Protein AF-A0A1A0DI83-F1 (afdb_monomer_lite)

pLDDT: mean 95.06, std 3.72, range [84.94, 98.75]

InterPro domains:
  IPR011486 Putative beta-barrel porin-2, OmpL-like bbp2 [PF07642] (3-143)

Secondary structure (DSSP, 8-state):
-EEEEEEEEEEEEETTEEEEEEEEEEEETTTTEEEEEEEEEEEEEEETTEEEEEEEEEEEESSS-TT-EE-STTHHHHHHTT----EEEESSEEEEEEEEEEEE--HHHHTT-SSSEEEEEEEEEEEEETTS---BS----SS--EE-SSBSEEEEEEEEEEEE-

Sequence (165 aa):
MQYNADVMATYHINDKMTVSVDGTYLHDDSLRDDAYGVTTYFSYDIHPWLTFNARGEIFRDNTGGVITEYSSFNSLTQALSNQPFPYYNALPTTYGELTVGVSYRPEFVNKRLSLGGFTIRPEIRLDKSLNGTHPFNQAGTVQNPTVNNGTNNMLWFSCDATWSF

Structure (mmCIF, N/CA/C/O backbone):
data_AF-A0A1A0DI83-F1
#
_entry.id   AF-A0A1A0DI83-F1
#
loop_
_atom_site.group_PDB
_atom_site.id
_atom_site.type_symbol
_atom_site.label_atom_id
_atom_site.label_alt_id
_atom_site.label_comp_id
_atom_site.label_asym_id
_atom_site.label_entity_id
_atom_site.label_seq_id
_atom_site.pdbx_PDB_ins_code
_atom_site.Cartn_x
_atom_site.Cartn_y
_atom_site.Cartn_z
_atom_site.occupancy
_atom_site.B_iso_or_equiv
_atom_site.auth_seq_id
_atom_site.auth_comp_id
_atom_site.auth_asym_id
_atom_site.auth_atom_id
_atom_site.pdbx_PDB_model_num
ATOM 1 N N . MET A 1 1 ? -3.078 -11.372 -24.772 1.00 86.25 1 MET A N 1
ATOM 2 C CA . MET A 1 1 ? -4.209 -11.643 -23.872 1.00 86.25 1 MET A CA 1
ATOM 3 C C . MET A 1 1 ? -3.805 -11.159 -22.492 1.00 86.25 1 MET A C 1
ATOM 5 O O . MET A 1 1 ? -2.638 -11.267 -22.145 1.00 86.25 1 MET A O 1
ATOM 9 N N . GLN A 1 2 ? -4.744 -10.573 -21.755 1.00 93.81 2 GLN A N 1
ATOM 10 C CA . GLN A 1 2 ? -4.530 -10.145 -20.376 1.00 93.81 2 GLN A CA 1
ATOM 11 C C . GLN A 1 2 ? -5.494 -10.931 -19.489 1.00 93.81 2 GLN A C 1
ATOM 13 O O . GLN A 1 2 ? -6.668 -11.071 -19.844 1.00 93.81 2 GLN A O 1
ATOM 18 N N . TYR A 1 3 ? -5.009 -11.450 -18.366 1.00 95.38 3 TYR A N 1
ATOM 19 C CA . TYR A 1 3 ? -5.848 -12.070 -17.343 1.00 95.38 3 TYR A CA 1
ATOM 20 C C . T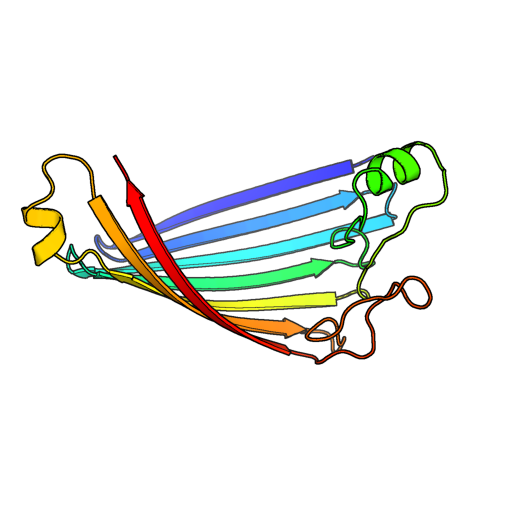YR A 1 3 ? -5.275 -11.815 -15.954 1.00 95.38 3 TYR A C 1
ATOM 22 O O . TYR A 1 3 ? -4.061 -11.751 -15.770 1.00 95.38 3 TYR A O 1
ATOM 30 N N . ASN A 1 4 ? -6.162 -11.684 -14.974 1.00 96.31 4 ASN A N 1
ATOM 31 C CA . ASN A 1 4 ? -5.801 -11.528 -13.575 1.00 96.31 4 ASN A CA 1
ATOM 32 C C . ASN A 1 4 ? -6.651 -12.434 -12.684 1.00 96.31 4 ASN A C 1
ATOM 34 O O . ASN A 1 4 ? -7.747 -12.858 -13.061 1.00 96.31 4 ASN A O 1
ATOM 38 N N . ALA A 1 5 ? -6.121 -12.730 -11.506 1.00 97.06 5 ALA A N 1
ATOM 39 C CA . ALA A 1 5 ? -6.812 -13.439 -10.448 1.00 97.06 5 ALA A CA 1
ATOM 40 C C . ALA A 1 5 ? -6.467 -12.799 -9.106 1.00 97.06 5 ALA A C 1
ATOM 42 O O . ALA A 1 5 ? -5.304 -12.503 -8.840 1.00 97.06 5 ALA A O 1
ATOM 43 N N . ASP A 1 6 ? -7.485 -12.656 -8.265 1.00 96.94 6 ASP A N 1
ATOM 44 C CA . ASP A 1 6 ? -7.374 -12.071 -6.937 1.00 96.94 6 ASP A CA 1
ATOM 45 C C . ASP A 1 6 ? -8.052 -13.003 -5.928 1.00 96.94 6 ASP A C 1
ATOM 47 O O . ASP A 1 6 ? -9.133 -13.548 -6.184 1.00 96.94 6 ASP A O 1
ATOM 51 N N . VAL A 1 7 ? -7.404 -13.222 -4.785 1.00 97.62 7 VAL A N 1
ATOM 52 C CA . VAL A 1 7 ? -7.922 -14.050 -3.693 1.00 97.62 7 VAL A CA 1
ATOM 53 C C . VAL A 1 7 ? -7.755 -13.299 -2.387 1.00 97.62 7 VAL A C 1
ATOM 55 O O . VAL A 1 7 ? -6.642 -13.128 -1.899 1.00 97.62 7 VAL A O 1
ATOM 58 N N . MET A 1 8 ? -8.885 -12.950 -1.775 1.00 97.94 8 MET A N 1
ATOM 59 C CA . MET A 1 8 ? -8.920 -12.303 -0.472 1.00 97.94 8 MET A CA 1
ATOM 60 C C . MET A 1 8 ? -9.540 -13.223 0.580 1.00 97.94 8 MET A C 1
ATOM 62 O O . MET A 1 8 ? -10.606 -13.808 0.374 1.00 97.94 8 MET A O 1
ATOM 66 N N . ALA A 1 9 ? -8.897 -13.304 1.740 1.00 98.38 9 ALA A N 1
ATOM 67 C CA . ALA A 1 9 ? -9.407 -13.993 2.915 1.00 98.38 9 ALA A CA 1
ATOM 68 C C . ALA A 1 9 ? -9.292 -13.096 4.148 1.00 98.38 9 ALA A C 1
ATOM 70 O O . ALA A 1 9 ? -8.266 -12.459 4.369 1.00 98.38 9 ALA A O 1
ATOM 71 N N . THR A 1 10 ? -10.331 -13.099 4.981 1.00 98.50 10 THR A N 1
ATOM 72 C CA . THR A 1 10 ? -10.349 -12.384 6.260 1.00 98.50 10 THR A CA 1
ATOM 73 C C . THR A 1 10 ? -10.628 -13.362 7.386 1.00 98.50 10 THR A C 1
ATOM 75 O O . THR A 1 10 ? -11.519 -14.206 7.287 1.00 98.50 10 THR A O 1
ATOM 78 N N . TYR A 1 11 ? -9.874 -13.228 8.469 1.00 98.44 11 TYR A N 1
ATOM 79 C CA . TYR A 1 11 ? -10.002 -14.035 9.666 1.00 98.44 11 TYR A CA 1
ATOM 80 C C . TYR A 1 11 ? -10.082 -13.144 10.907 1.00 98.44 11 TYR A C 1
ATOM 82 O O . TYR A 1 11 ? -9.207 -12.313 11.165 1.00 98.44 11 TYR A O 1
ATOM 90 N N . HIS A 1 12 ? -11.130 -13.346 11.701 1.00 98.50 12 HIS A N 1
ATOM 91 C CA . HIS A 1 12 ? -11.267 -12.728 13.014 1.00 98.50 12 HIS A CA 1
ATOM 92 C C . HIS A 1 12 ? -10.572 -13.615 14.044 1.00 98.50 12 HIS A C 1
ATOM 94 O O . HIS A 1 12 ? -11.054 -14.696 14.377 1.00 98.50 12 HIS A O 1
ATOM 100 N N . ILE A 1 13 ? -9.422 -13.161 14.541 1.00 98.25 13 ILE A N 1
ATOM 101 C CA . ILE A 1 13 ? -8.654 -13.875 15.569 1.00 98.25 13 ILE A CA 1
ATOM 102 C C . ILE A 1 13 ? -9.454 -13.902 16.878 1.00 98.25 13 ILE A C 1
ATOM 104 O O . ILE A 1 13 ? -9.440 -14.895 17.602 1.00 98.25 13 ILE A O 1
ATOM 108 N N . ASN A 1 14 ? -10.137 -12.794 17.175 1.00 98.19 14 ASN A N 1
ATOM 109 C CA . ASN A 1 14 ? -11.099 -12.615 18.260 1.00 98.19 14 ASN A CA 1
ATOM 110 C C . ASN A 1 14 ? -11.941 -11.352 17.983 1.00 98.19 14 ASN A C 1
ATOM 112 O O . ASN A 1 14 ? -11.781 -10.716 16.943 1.00 98.19 14 ASN A O 1
ATOM 116 N N . ASP A 1 15 ? -12.769 -10.945 18.947 1.00 97.56 15 ASP A N 1
ATOM 117 C CA . ASP A 1 15 ? -13.665 -9.781 18.846 1.00 97.56 15 ASP A CA 1
ATOM 118 C C . ASP A 1 15 ? -12.965 -8.427 18.613 1.00 97.56 15 ASP A C 1
ATOM 120 O O . ASP A 1 15 ? -13.629 -7.444 18.303 1.00 97.56 15 ASP A O 1
ATOM 124 N N . LYS A 1 16 ? -11.640 -8.342 18.793 1.00 98.19 16 LYS A N 1
ATOM 125 C CA . LYS A 1 16 ? -10.852 -7.105 18.652 1.00 98.19 16 LYS A CA 1
ATOM 126 C C . LYS A 1 16 ? -9.801 -7.161 17.554 1.00 98.19 16 LYS A C 1
ATOM 128 O O . LYS A 1 16 ? -9.211 -6.130 17.247 1.00 98.19 16 LYS A O 1
ATOM 133 N N . MET A 1 17 ? -9.478 -8.344 17.040 1.00 98.69 17 MET A N 1
ATOM 134 C CA . MET A 1 17 ? -8.333 -8.554 16.157 1.00 98.69 17 MET A CA 1
ATOM 135 C C . MET A 1 17 ? -8.778 -9.210 14.863 1.00 98.69 17 MET A C 1
ATOM 137 O O . MET A 1 17 ? -9.324 -10.314 14.869 1.00 98.69 17 MET A O 1
ATOM 141 N N . THR A 1 18 ? -8.475 -8.551 13.752 1.00 98.69 18 THR A N 1
ATOM 142 C CA . THR A 1 18 ? -8.781 -9.044 12.410 1.00 98.69 18 THR A CA 1
ATOM 143 C C . THR A 1 18 ? -7.511 -9.058 11.578 1.00 98.69 18 THR A C 1
ATOM 145 O O . THR A 1 18 ? -6.716 -8.118 11.629 1.00 98.69 18 THR A O 1
ATOM 148 N N . VAL A 1 19 ? -7.325 -10.128 10.813 1.00 98.62 19 VAL A N 1
ATOM 149 C CA . VAL A 1 19 ? -6.287 -10.225 9.790 1.00 98.62 19 VAL A CA 1
ATOM 150 C C . VAL A 1 19 ? -6.944 -10.490 8.442 1.00 98.62 19 VAL A C 1
ATOM 152 O O . VAL A 1 19 ? -7.828 -11.338 8.339 1.00 98.62 19 VAL A O 1
ATOM 155 N N . SER A 1 20 ? -6.511 -9.772 7.415 1.00 98.62 20 SER A N 1
ATOM 156 C CA . SER A 1 20 ? -6.916 -10.004 6.032 1.00 98.62 20 SER A CA 1
ATOM 157 C C . SER A 1 20 ? -5.682 -10.212 5.176 1.00 98.62 20 SER A C 1
ATOM 159 O O . SER A 1 20 ? -4.669 -9.550 5.381 1.00 98.62 20 SER A O 1
ATOM 161 N N . VAL A 1 21 ? -5.759 -11.129 4.225 1.00 98.38 21 VAL A N 1
ATOM 162 C CA . VAL A 1 21 ? -4.714 -11.374 3.232 1.00 98.38 21 VAL A CA 1
ATOM 163 C C . VAL A 1 21 ? -5.358 -11.287 1.861 1.00 98.38 21 VAL A C 1
ATOM 165 O O . VAL A 1 21 ? -6.428 -11.857 1.655 1.00 98.38 21 VAL A O 1
ATOM 168 N N . ASP A 1 22 ? -4.702 -10.583 0.953 1.00 98.25 22 ASP A N 1
ATOM 169 C CA . ASP A 1 22 ? -5.060 -10.459 -0.451 1.00 98.25 22 ASP A CA 1
ATOM 170 C C . ASP A 1 22 ? -3.869 -10.904 -1.302 1.00 98.25 22 ASP A C 1
ATOM 172 O O . ASP A 1 22 ? -2.735 -10.493 -1.050 1.00 98.25 22 ASP A O 1
ATOM 176 N N . GLY A 1 23 ? -4.105 -11.794 -2.256 1.00 98.44 23 GLY A N 1
ATOM 177 C CA . GLY A 1 23 ? -3.111 -12.265 -3.208 1.00 98.44 23 GLY A CA 1
ATOM 178 C C . GLY A 1 23 ? -3.568 -11.961 -4.624 1.00 98.44 23 GLY A C 1
ATOM 179 O O . GLY A 1 23 ? -4.663 -12.367 -5.005 1.00 98.44 23 GLY A O 1
ATOM 180 N N . THR A 1 24 ? -2.704 -11.316 -5.404 1.00 97.31 24 THR A N 1
ATOM 181 C CA . THR A 1 24 ? -2.986 -10.921 -6.787 1.00 97.31 24 THR A CA 1
ATOM 182 C C . THR A 1 24 ? -1.980 -11.540 -7.752 1.00 97.31 24 THR A C 1
ATOM 184 O O . THR A 1 24 ? -0.796 -11.696 -7.432 1.00 97.31 24 THR A O 1
ATOM 187 N N . TYR A 1 25 ? -2.449 -11.886 -8.946 1.00 98.00 25 TYR A N 1
ATOM 188 C CA . TYR A 1 25 ? -1.627 -12.256 -10.092 1.00 98.00 25 TYR A CA 1
ATOM 189 C C . TYR A 1 25 ? -2.230 -11.648 -11.358 1.00 98.00 25 TYR A C 1
ATOM 191 O O . TYR A 1 25 ? -3.430 -11.766 -11.596 1.00 98.00 25 TYR A O 1
ATOM 199 N N . LEU A 1 26 ? -1.387 -11.049 -12.188 1.00 97.50 26 LEU A N 1
ATOM 200 C CA . LEU A 1 26 ? -1.698 -10.435 -13.469 1.00 97.50 26 LEU A CA 1
ATOM 201 C C . LEU A 1 26 ? -0.689 -10.937 -14.501 1.00 97.50 26 LEU A C 1
ATOM 203 O O . LEU A 1 26 ? 0.517 -10.858 -14.282 1.00 97.50 26 LEU A O 1
ATOM 207 N N . HIS A 1 27 ? -1.196 -11.380 -15.644 1.00 96.88 27 HIS A N 1
ATOM 208 C CA . HIS A 1 27 ? -0.413 -11.678 -16.835 1.00 96.88 27 HIS A CA 1
ATOM 209 C C . HIS A 1 27 ? -0.881 -10.795 -17.991 1.00 96.88 27 HIS A C 1
ATOM 211 O O . HIS A 1 27 ? -2.090 -10.684 -18.233 1.00 96.88 27 HIS A O 1
ATOM 217 N N . ASP A 1 28 ? 0.060 -10.201 -18.722 1.00 94.62 28 ASP A N 1
ATOM 218 C CA . ASP A 1 28 ? -0.218 -9.362 -19.887 1.00 94.62 28 ASP A CA 1
ATOM 219 C C . ASP A 1 28 ? 0.777 -9.634 -21.032 1.00 94.62 28 ASP A C 1
ATOM 221 O O . ASP A 1 28 ? 1.940 -9.226 -20.990 1.00 94.62 28 ASP A O 1
ATOM 225 N N . ASP A 1 29 ? 0.301 -10.270 -22.110 1.00 92.88 29 ASP A N 1
ATOM 226 C CA . ASP A 1 29 ? 1.108 -10.522 -23.318 1.00 92.88 29 ASP A CA 1
ATOM 227 C C . ASP A 1 29 ? 1.567 -9.237 -24.035 1.00 92.88 29 ASP A C 1
ATOM 229 O O . ASP A 1 29 ? 2.593 -9.242 -24.720 1.00 92.88 29 ASP A O 1
ATOM 233 N N . SER A 1 30 ? 0.788 -8.150 -23.952 1.00 87.81 30 SER A N 1
ATOM 234 C CA . SER A 1 30 ? 1.099 -6.880 -24.621 1.00 87.81 30 SER A CA 1
ATOM 235 C C . SER A 1 30 ? 2.299 -6.212 -23.963 1.00 87.81 30 SER A C 1
ATOM 237 O O . SER A 1 30 ? 3.191 -5.721 -24.657 1.00 87.81 30 SER A O 1
ATOM 239 N N . LEU A 1 31 ? 2.333 -6.228 -22.631 1.00 88.12 31 LEU A N 1
ATOM 240 C CA . LEU A 1 31 ? 3.472 -5.754 -21.847 1.00 88.12 31 LEU A CA 1
ATOM 241 C C . LEU A 1 31 ? 4.601 -6.793 -21.772 1.00 88.12 31 LEU A C 1
ATOM 243 O O . LEU A 1 31 ? 5.739 -6.431 -21.486 1.00 88.12 31 LEU A O 1
ATOM 247 N N . ARG A 1 32 ? 4.306 -8.061 -22.099 1.00 92.69 32 ARG A N 1
ATOM 248 C CA . ARG A 1 32 ? 5.183 -9.225 -21.886 1.00 92.69 32 ARG A CA 1
ATOM 249 C C . ARG A 1 32 ? 5.581 -9.350 -20.420 1.00 92.69 32 ARG A C 1
ATOM 251 O O . ARG A 1 32 ? 6.751 -9.581 -20.112 1.00 92.69 32 ARG A O 1
ATOM 258 N N . ASP A 1 33 ? 4.604 -9.153 -19.545 1.00 94.25 33 ASP A N 1
ATOM 259 C CA . ASP A 1 33 ? 4.826 -8.988 -18.118 1.00 94.25 33 ASP A CA 1
ATOM 260 C C . ASP A 1 33 ? 3.938 -9.907 -17.282 1.00 94.25 33 ASP A C 1
ATOM 262 O O . ASP A 1 33 ? 2.810 -10.238 -17.654 1.00 94.25 33 ASP A O 1
ATOM 266 N N . ASP A 1 34 ? 4.472 -10.265 -16.121 1.00 96.56 34 ASP A N 1
ATOM 267 C CA . ASP A 1 34 ? 3.755 -10.916 -15.040 1.00 96.56 34 ASP A CA 1
ATOM 268 C C . ASP A 1 34 ? 3.968 -10.077 -13.783 1.00 96.56 34 ASP A C 1
ATOM 270 O O . ASP A 1 34 ? 5.106 -9.882 -13.338 1.00 96.56 34 ASP A O 1
ATOM 274 N N . ALA A 1 35 ? 2.871 -9.632 -13.182 1.00 97.00 35 ALA A N 1
ATOM 275 C CA . ALA A 1 35 ? 2.891 -8.937 -11.910 1.00 97.00 35 ALA A CA 1
ATOM 276 C C . ALA A 1 35 ? 2.088 -9.707 -10.870 1.00 97.00 35 ALA A C 1
ATOM 278 O O . ALA A 1 35 ? 1.014 -10.227 -11.153 1.00 97.00 35 ALA A O 1
ATOM 279 N N . TYR A 1 36 ? 2.613 -9.815 -9.659 1.00 97.94 36 TYR A N 1
ATOM 280 C CA . TYR A 1 36 ? 1.966 -10.594 -8.612 1.00 97.94 36 TYR A CA 1
ATOM 281 C C . TYR A 1 36 ? 2.407 -10.145 -7.237 1.00 97.94 36 TYR A C 1
ATOM 283 O O . TYR A 1 36 ? 3.518 -9.653 -7.051 1.00 97.94 36 TYR A O 1
ATOM 291 N N . GLY A 1 37 ? 1.560 -10.353 -6.244 1.00 98.19 37 GLY A N 1
ATOM 292 C CA . GLY A 1 37 ? 1.886 -9.942 -4.895 1.00 98.19 37 GLY A CA 1
ATOM 293 C C . GLY A 1 37 ? 0.960 -10.513 -3.850 1.00 98.19 37 GLY A C 1
ATOM 294 O O . GLY A 1 37 ? -0.042 -11.159 -4.152 1.00 98.19 37 GLY A O 1
ATOM 295 N N . VAL A 1 38 ? 1.339 -10.266 -2.606 1.00 98.56 38 VAL A N 1
ATOM 296 C CA . VAL A 1 38 ? 0.531 -10.558 -1.433 1.00 98.56 38 VAL A CA 1
ATOM 297 C C . VAL A 1 38 ? 0.554 -9.355 -0.507 1.00 98.56 38 VAL A C 1
ATOM 299 O O . VAL A 1 38 ? 1.623 -8.834 -0.178 1.00 98.56 38 VAL A O 1
ATOM 302 N N . THR A 1 39 ? -0.625 -8.956 -0.056 1.00 98.62 39 THR A N 1
ATOM 303 C CA . THR A 1 39 ? -0.831 -7.859 0.879 1.00 98.62 39 THR A CA 1
ATOM 304 C C . THR A 1 39 ? -1.560 -8.396 2.099 1.00 98.62 39 THR A C 1
ATOM 306 O O . THR A 1 39 ? -2.565 -9.091 1.998 1.00 98.62 39 THR A O 1
ATOM 309 N N . THR A 1 40 ? -1.033 -8.115 3.283 1.00 98.56 40 THR A N 1
ATOM 310 C CA . THR A 1 40 ? -1.619 -8.510 4.564 1.00 98.56 40 THR A CA 1
ATOM 311 C C . THR A 1 40 ? -1.993 -7.269 5.349 1.00 98.56 40 THR A C 1
ATOM 313 O O . THR A 1 40 ? -1.185 -6.356 5.500 1.00 98.56 40 THR A O 1
ATOM 316 N N . TYR A 1 41 ? -3.196 -7.268 5.901 1.00 98.50 41 TYR A N 1
ATOM 317 C CA . TYR A 1 41 ? -3.729 -6.233 6.769 1.00 98.50 41 TYR A CA 1
ATOM 318 C C . TYR A 1 41 ? -3.968 -6.823 8.151 1.00 98.50 41 TYR A C 1
ATOM 320 O O . TYR A 1 41 ? -4.541 -7.902 8.285 1.00 98.50 41 TYR A O 1
ATOM 328 N N . PHE A 1 42 ? -3.566 -6.103 9.187 1.00 98.75 42 PHE A N 1
ATOM 329 C CA . PHE A 1 42 ? -3.864 -6.429 10.573 1.00 98.75 42 PHE A CA 1
ATOM 330 C C . PHE A 1 42 ? -4.508 -5.223 11.245 1.00 98.75 42 PHE A C 1
ATOM 332 O O . PHE A 1 42 ? -4.007 -4.103 11.135 1.00 98.75 42 PHE A O 1
ATOM 339 N N . SER A 1 43 ? -5.598 -5.460 11.966 1.00 98.62 43 SER A N 1
ATOM 340 C CA . SER A 1 43 ? -6.293 -4.439 12.739 1.00 98.62 43 SER A CA 1
ATOM 341 C C . SER A 1 43 ? -6.532 -4.924 14.163 1.00 98.62 43 SER A C 1
ATOM 343 O O . SER A 1 43 ? -6.894 -6.084 14.377 1.00 98.62 43 SER A O 1
ATOM 345 N N . TYR A 1 44 ? -6.313 -4.036 15.131 1.00 98.69 44 TYR A N 1
ATOM 346 C CA . TYR A 1 44 ? -6.521 -4.296 16.550 1.00 98.69 44 TYR A CA 1
ATOM 347 C C . TYR A 1 44 ? -7.247 -3.134 17.231 1.00 98.69 44 TYR A C 1
ATOM 349 O O . TYR A 1 44 ? -6.690 -2.046 17.405 1.00 98.69 44 TYR A O 1
ATOM 357 N N . ASP A 1 45 ? -8.473 -3.384 17.679 1.00 98.50 45 ASP A N 1
ATOM 358 C CA . ASP A 1 45 ? -9.274 -2.430 18.441 1.00 98.50 45 ASP A CA 1
ATOM 359 C C . ASP A 1 45 ? -8.817 -2.374 19.903 1.00 98.50 45 ASP A C 1
ATOM 361 O O . ASP A 1 45 ? -9.233 -3.157 20.763 1.00 98.50 45 ASP A O 1
ATOM 365 N N . ILE A 1 46 ? -7.947 -1.406 20.196 1.00 98.25 46 ILE A N 1
ATOM 366 C CA . ILE A 1 46 ? -7.433 -1.153 21.546 1.00 98.25 46 ILE A CA 1
ATOM 367 C C . ILE A 1 46 ? -8.571 -0.604 22.420 1.00 98.25 46 ILE A C 1
ATOM 369 O O . ILE A 1 46 ? -8.817 -1.095 23.524 1.00 98.25 46 ILE A O 1
ATOM 373 N N . HIS A 1 47 ? -9.286 0.394 21.893 1.00 97.31 47 HIS A N 1
ATOM 374 C CA . HIS A 1 47 ? -10.478 1.010 22.477 1.00 97.31 47 HIS A CA 1
ATOM 375 C C . HIS A 1 47 ? -11.495 1.326 21.368 1.00 97.31 47 HIS A C 1
ATOM 377 O O . HIS A 1 47 ? -11.089 1.481 20.218 1.00 97.31 47 HIS A O 1
ATOM 383 N N . PRO A 1 48 ? -12.785 1.563 21.688 1.00 94.19 48 PRO A N 1
ATOM 384 C CA . PRO A 1 48 ? -13.771 2.000 20.689 1.00 94.19 48 PRO A CA 1
ATOM 385 C C . PRO A 1 48 ? -13.361 3.264 19.910 1.00 94.19 48 PRO A C 1
ATOM 387 O O . PRO A 1 48 ? -13.809 3.498 18.792 1.00 94.19 48 PRO A O 1
ATOM 390 N N . TRP A 1 49 ? -12.494 4.088 20.500 1.00 96.44 49 TRP A N 1
ATOM 391 C CA . TRP A 1 49 ? -11.977 5.319 19.912 1.00 96.44 49 TRP A CA 1
ATOM 392 C C . TRP A 1 49 ? -10.555 5.194 19.334 1.00 96.44 49 TRP A C 1
ATOM 394 O O . TRP A 1 49 ? -10.023 6.183 18.830 1.00 96.44 49 TRP A O 1
ATOM 404 N N . LEU A 1 50 ? -9.918 4.019 19.402 1.00 98.25 50 LEU A N 1
ATOM 405 C CA . LEU A 1 50 ? -8.543 3.816 18.939 1.00 98.25 50 LEU A CA 1
ATOM 406 C C . LEU A 1 50 ? -8.321 2.403 18.400 1.00 98.25 50 LEU A C 1
ATOM 408 O O . LEU A 1 50 ? -8.289 1.434 19.161 1.00 98.25 50 LEU A O 1
ATOM 412 N N . THR A 1 51 ? -8.052 2.329 17.102 1.00 98.69 51 THR A N 1
ATOM 413 C CA . THR A 1 51 ? -7.691 1.095 16.401 1.00 98.69 51 THR A CA 1
ATOM 414 C C . THR A 1 51 ? -6.239 1.190 15.942 1.00 98.69 51 THR A C 1
ATOM 416 O O . THR A 1 51 ? -5.865 2.184 15.323 1.00 98.69 51 THR A O 1
ATOM 419 N N . PHE A 1 52 ? -5.417 0.185 16.223 1.00 98.75 52 PHE A N 1
ATOM 420 C CA . PHE A 1 52 ? -4.107 0.025 15.590 1.00 98.75 52 PHE A CA 1
ATOM 421 C C . PHE A 1 52 ? -4.265 -0.697 14.254 1.00 98.75 52 PHE A C 1
ATOM 423 O O . PHE A 1 52 ? -5.022 -1.662 14.173 1.00 98.75 52 PHE A O 1
ATOM 430 N N . ASN A 1 53 ? -3.539 -0.254 13.230 1.00 98.56 53 ASN A N 1
ATOM 431 C CA . ASN A 1 53 ? -3.529 -0.886 11.918 1.00 98.56 53 ASN A CA 1
ATOM 432 C C . ASN A 1 53 ? -2.092 -1.108 11.447 1.00 98.56 53 ASN A C 1
ATOM 434 O O . ASN A 1 53 ? -1.232 -0.239 11.609 1.00 98.56 53 ASN A O 1
ATOM 438 N N . ALA A 1 54 ? -1.856 -2.256 10.825 1.00 98.62 54 ALA A N 1
ATOM 439 C CA . ALA A 1 54 ? -0.628 -2.557 10.113 1.00 98.62 54 ALA A CA 1
ATOM 440 C C . ALA A 1 54 ? -0.952 -3.146 8.738 1.00 98.62 54 ALA A C 1
ATOM 442 O O . ALA A 1 54 ? -1.919 -3.894 8.588 1.00 98.62 54 ALA A O 1
ATOM 443 N N . ARG A 1 55 ? -0.124 -2.822 7.750 1.00 98.50 55 ARG A N 1
ATOM 444 C CA . ARG A 1 55 ? -0.149 -3.401 6.410 1.00 98.50 55 ARG A CA 1
ATOM 445 C C . ARG A 1 55 ? 1.259 -3.849 6.053 1.00 98.50 55 ARG A C 1
ATOM 447 O O . ARG A 1 55 ? 2.217 -3.143 6.348 1.00 98.50 55 ARG A O 1
ATOM 454 N N . GLY A 1 56 ? 1.374 -5.021 5.450 1.00 98.56 56 GLY A N 1
ATOM 455 C CA . GLY A 1 56 ? 2.604 -5.476 4.820 1.00 98.56 56 GLY A CA 1
ATOM 456 C C . GLY A 1 56 ? 2.312 -5.957 3.410 1.00 98.56 56 GLY A C 1
ATOM 457 O O . GLY A 1 56 ? 1.304 -6.625 3.197 1.00 98.56 56 GLY A O 1
ATOM 458 N N . GLU A 1 57 ? 3.189 -5.653 2.464 1.00 98.44 57 GLU A N 1
ATOM 459 C CA . GLU A 1 57 ? 3.043 -6.067 1.071 1.00 98.44 57 GLU A CA 1
ATOM 460 C C . GLU A 1 57 ? 4.372 -6.547 0.497 1.00 98.44 57 GLU A C 1
ATOM 462 O O . GLU A 1 57 ? 5.437 -6.001 0.797 1.00 98.44 57 GLU A O 1
ATOM 467 N N . ILE A 1 58 ? 4.294 -7.570 -0.351 1.00 98.50 58 ILE A N 1
ATOM 468 C CA . ILE A 1 58 ? 5.345 -7.934 -1.297 1.00 98.50 58 ILE A CA 1
ATOM 469 C C . ILE A 1 58 ? 4.698 -7.989 -2.673 1.00 98.50 58 ILE A C 1
ATOM 471 O O . ILE A 1 58 ? 3.793 -8.790 -2.891 1.00 98.50 58 ILE A O 1
ATOM 475 N N . PHE A 1 59 ? 5.193 -7.181 -3.600 1.00 98.25 59 PHE A N 1
ATOM 476 C CA . PHE A 1 59 ? 4.692 -7.097 -4.965 1.00 98.25 59 PHE A CA 1
ATOM 477 C C . PHE A 1 59 ? 5.849 -7.190 -5.956 1.00 98.25 59 PHE A C 1
ATOM 479 O O . PHE A 1 59 ? 6.886 -6.550 -5.796 1.00 98.25 59 PHE A O 1
ATOM 486 N N . ARG A 1 60 ? 5.693 -8.004 -6.989 1.00 97.88 60 ARG A N 1
ATOM 487 C CA . ARG A 1 60 ? 6.658 -8.192 -8.063 1.00 97.88 60 ARG A CA 1
ATOM 488 C C . ARG A 1 60 ? 6.077 -7.642 -9.350 1.00 97.88 60 ARG A C 1
ATOM 490 O O . ARG A 1 60 ? 4.983 -8.028 -9.732 1.00 97.88 60 ARG A O 1
ATOM 497 N N . ASP A 1 61 ? 6.882 -6.842 -10.033 1.00 96.62 61 ASP A N 1
ATOM 498 C CA . ASP A 1 61 ? 6.714 -6.507 -11.442 1.00 96.62 61 ASP A CA 1
ATOM 499 C C . ASP A 1 61 ? 7.946 -7.040 -12.204 1.00 96.62 61 ASP A C 1
ATOM 501 O O . ASP A 1 61 ? 9.097 -6.714 -11.864 1.00 96.62 61 ASP A O 1
ATOM 505 N N . ASN A 1 62 ? 7.729 -7.936 -13.173 1.00 96.06 62 ASN A N 1
ATOM 506 C CA . ASN A 1 62 ? 8.804 -8.645 -13.862 1.00 96.06 62 ASN A CA 1
ATOM 507 C C . ASN A 1 62 ? 9.477 -7.834 -14.966 1.00 96.06 62 ASN A C 1
ATOM 509 O O . ASN A 1 62 ? 10.622 -8.157 -15.303 1.00 96.06 62 ASN A O 1
ATOM 513 N N . THR A 1 63 ? 8.843 -6.781 -15.480 1.00 93.81 63 THR A N 1
ATOM 514 C CA . THR A 1 63 ? 9.454 -5.908 -16.495 1.00 93.81 63 THR A CA 1
ATOM 515 C C . THR A 1 63 ? 9.576 -4.447 -16.058 1.00 93.81 63 THR A C 1
ATOM 517 O O . THR A 1 63 ? 10.412 -3.719 -16.596 1.00 93.81 63 THR A O 1
ATOM 520 N N . GLY A 1 64 ? 8.812 -4.033 -15.046 1.00 91.81 64 GLY A N 1
ATOM 521 C CA . GLY A 1 64 ? 8.532 -2.636 -14.703 1.00 91.81 64 GLY A CA 1
ATOM 522 C C . GLY A 1 64 ? 7.387 -2.038 -15.532 1.00 91.81 64 GLY A C 1
ATOM 523 O O . GLY A 1 64 ? 7.174 -0.823 -15.492 1.00 91.81 64 GLY A O 1
ATOM 524 N N . GLY A 1 65 ? 6.706 -2.856 -16.338 1.00 90.06 65 GLY A N 1
ATOM 525 C CA . GLY A 1 65 ? 5.684 -2.432 -17.290 1.00 90.06 65 GLY A CA 1
ATOM 526 C C . GLY A 1 65 ? 4.353 -2.133 -16.613 1.00 90.06 65 GLY A C 1
ATOM 527 O O . GLY A 1 65 ? 3.699 -1.152 -16.965 1.00 90.06 65 GLY A O 1
ATOM 528 N N . VAL A 1 66 ? 3.984 -2.917 -15.598 1.00 90.88 66 VAL A N 1
ATOM 529 C CA . VAL A 1 66 ? 2.721 -2.754 -14.859 1.00 90.88 66 VAL A CA 1
ATOM 530 C C . VAL A 1 66 ? 2.722 -1.484 -14.007 1.00 90.88 66 VAL A C 1
ATOM 532 O O . VAL A 1 66 ? 1.710 -0.789 -13.940 1.00 90.88 66 VAL A O 1
ATOM 535 N N . ILE A 1 67 ? 3.860 -1.128 -13.406 1.00 90.06 67 ILE A N 1
ATOM 536 C CA . ILE A 1 67 ? 4.006 0.093 -12.591 1.00 90.06 67 ILE A CA 1
ATOM 537 C C . ILE A 1 67 ? 4.312 1.357 -13.407 1.00 90.06 67 ILE A C 1
ATOM 539 O O . ILE A 1 67 ? 4.585 2.409 -12.826 1.00 90.06 67 ILE A O 1
ATOM 543 N N . THR A 1 68 ? 4.326 1.267 -14.740 1.00 90.69 68 THR A N 1
ATOM 544 C CA . THR A 1 68 ? 4.693 2.392 -15.606 1.00 90.69 68 THR A CA 1
ATOM 545 C C . THR A 1 68 ? 3.695 3.543 -15.479 1.00 90.69 68 THR A C 1
ATOM 547 O O . THR A 1 68 ? 2.483 3.381 -15.616 1.00 90.69 68 THR A O 1
ATOM 550 N N . GLU A 1 69 ? 4.225 4.744 -15.281 1.00 89.12 69 GLU A N 1
ATOM 551 C CA . GLU A 1 69 ? 3.472 5.988 -15.262 1.00 89.12 69 GLU A CA 1
ATOM 552 C C . GLU A 1 69 ? 3.385 6.585 -16.672 1.00 89.12 69 GLU A C 1
ATOM 554 O O . GLU A 1 69 ? 4.395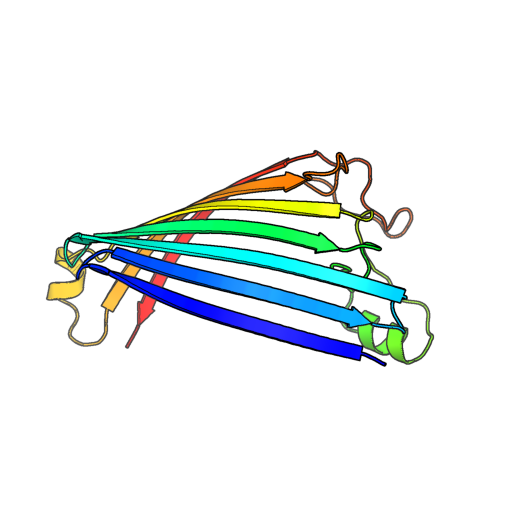 6.885 -17.314 1.00 89.12 69 GLU A O 1
ATOM 559 N N . TYR A 1 70 ? 2.161 6.832 -17.137 1.00 90.38 70 TYR A N 1
ATOM 560 C CA . TYR A 1 70 ? 1.892 7.625 -18.334 1.00 90.38 70 TYR A CA 1
ATOM 561 C C . TYR A 1 70 ? 1.870 9.114 -17.963 1.00 90.38 70 TYR A C 1
ATOM 563 O O . TYR A 1 70 ? 0.899 9.610 -17.399 1.00 90.38 70 TYR A O 1
ATOM 571 N N . SER A 1 71 ? 2.937 9.842 -18.293 1.00 88.12 71 SER A N 1
ATOM 572 C CA . SER A 1 71 ? 3.229 11.161 -17.706 1.00 88.12 71 SER A CA 1
ATOM 573 C C . SER A 1 71 ? 2.532 12.359 -18.363 1.00 88.12 71 SER A C 1
ATOM 575 O O . SER A 1 71 ? 2.879 13.515 -18.109 1.00 88.12 71 SER A O 1
ATOM 577 N N . SER A 1 72 ? 1.530 12.116 -19.211 1.00 88.19 72 SER A N 1
ATOM 578 C CA . SER A 1 72 ? 0.694 13.166 -19.793 1.00 88.19 72 SER A CA 1
ATOM 579 C C . SER A 1 72 ? -0.747 12.699 -20.009 1.00 88.19 72 SER A C 1
ATOM 581 O O . SER A 1 72 ? -1.018 11.504 -20.129 1.00 88.19 72 SER A O 1
ATOM 583 N N . PHE A 1 73 ? -1.677 13.655 -20.119 1.00 89.88 73 PHE A N 1
ATOM 584 C CA . PHE A 1 73 ? -3.113 13.384 -20.275 1.00 89.88 73 PHE A CA 1
ATOM 585 C C . PHE A 1 73 ? -3.469 12.516 -21.491 1.00 89.88 73 PHE A C 1
ATOM 587 O O . PHE A 1 73 ? -4.509 11.864 -21.490 1.00 89.88 73 PHE A O 1
ATOM 594 N N . ASN A 1 74 ? -2.639 12.519 -22.538 1.00 93.44 74 ASN A N 1
ATOM 595 C CA . ASN A 1 74 ? -2.854 11.737 -23.753 1.00 93.44 74 ASN A CA 1
ATOM 596 C C . ASN A 1 74 ? -1.849 10.589 -23.924 1.00 93.44 74 ASN A C 1
ATOM 598 O O . ASN A 1 74 ? -1.980 9.854 -24.902 1.00 93.44 74 ASN A O 1
ATOM 602 N N . SER A 1 75 ? -0.909 10.391 -22.989 1.00 91.50 75 SER A N 1
ATOM 603 C CA . SER A 1 75 ? 0.139 9.367 -23.098 1.00 91.50 75 SER A CA 1
ATOM 604 C C . SER A 1 75 ? -0.437 7.961 -23.276 1.00 91.50 75 SER A C 1
ATOM 606 O O . SER A 1 75 ? 0.018 7.227 -24.146 1.00 91.50 75 SER A O 1
ATOM 608 N N . LEU A 1 76 ? -1.479 7.595 -22.518 1.00 87.94 76 LEU A N 1
ATOM 609 C CA . LEU A 1 76 ? -2.125 6.285 -22.657 1.00 87.94 76 LEU A CA 1
ATOM 610 C C . LEU A 1 76 ? -2.797 6.123 -24.031 1.00 87.94 76 LEU A C 1
ATOM 612 O O . LEU A 1 76 ? -2.608 5.117 -24.708 1.00 87.94 76 LEU A O 1
ATOM 616 N N . THR A 1 77 ? -3.551 7.128 -24.483 1.00 93.44 77 THR A N 1
ATOM 617 C CA . THR A 1 77 ? -4.201 7.103 -25.805 1.00 93.44 77 THR A CA 1
ATOM 618 C C . THR A 1 77 ? -3.173 7.026 -26.933 1.00 93.44 77 THR A C 1
ATOM 620 O O . THR A 1 77 ? -3.372 6.306 -27.911 1.00 93.44 77 THR A O 1
ATOM 623 N N . GLN A 1 78 ? -2.062 7.751 -26.804 1.00 93.81 78 GLN A N 1
ATOM 624 C CA . GLN A 1 78 ? -0.943 7.705 -27.742 1.00 93.81 78 GLN A CA 1
ATOM 625 C C . GLN A 1 78 ? -0.283 6.322 -27.754 1.00 93.81 78 GLN A C 1
ATOM 627 O O . GLN A 1 78 ? -0.076 5.778 -28.835 1.00 93.81 78 GLN A O 1
ATOM 632 N N . ALA A 1 79 ? -0.060 5.708 -26.590 1.00 89.88 79 ALA A N 1
ATOM 633 C CA . ALA A 1 79 ? 0.453 4.344 -26.490 1.00 89.88 79 ALA A CA 1
ATOM 634 C C . ALA A 1 79 ? -0.454 3.333 -27.210 1.00 89.88 79 ALA A C 1
ATOM 636 O O . ALA A 1 79 ? 0.011 2.575 -28.060 1.00 89.88 79 ALA A O 1
ATOM 637 N N . LEU A 1 80 ? -1.766 3.391 -26.959 1.00 89.19 80 LEU A N 1
ATOM 638 C CA . LEU A 1 80 ? -2.758 2.512 -27.594 1.00 89.19 80 LEU A CA 1
ATOM 639 C C . LEU A 1 80 ? -2.900 2.739 -29.109 1.00 89.19 80 LEU A C 1
ATOM 641 O O . LEU A 1 80 ? -3.289 1.828 -29.836 1.00 89.19 80 LEU A O 1
ATOM 645 N N . SER A 1 81 ? -2.589 3.943 -29.595 1.00 93.56 81 SER A N 1
ATOM 646 C CA . SER A 1 81 ? -2.617 4.303 -31.023 1.00 93.56 81 SER A CA 1
ATOM 647 C C . SER A 1 81 ? -1.240 4.250 -31.697 1.00 93.56 81 SER A C 1
ATOM 649 O O . SER A 1 81 ? -1.089 4.721 -32.830 1.00 93.56 81 SER A O 1
ATOM 651 N N . ASN A 1 82 ? -0.244 3.655 -31.028 1.00 90.44 82 ASN A N 1
ATOM 652 C CA . ASN A 1 82 ? 1.127 3.496 -31.515 1.00 90.44 82 ASN A CA 1
ATOM 653 C C . ASN A 1 82 ? 1.783 4.828 -31.943 1.00 90.44 82 ASN A C 1
ATOM 655 O O . ASN A 1 82 ? 2.478 4.909 -32.958 1.00 90.44 82 ASN A O 1
ATOM 659 N N . GLN A 1 83 ? 1.516 5.891 -31.185 1.00 93.50 83 GLN A N 1
ATOM 660 C CA . GLN A 1 83 ? 2.140 7.207 -31.316 1.00 93.50 83 GLN A CA 1
ATOM 661 C C . GLN A 1 83 ? 3.219 7.390 -30.244 1.00 93.50 83 GLN A C 1
ATOM 663 O O . GLN A 1 83 ? 3.126 6.760 -29.197 1.00 93.50 83 GLN A O 1
ATOM 668 N N . PRO A 1 84 ? 4.222 8.263 -30.441 1.00 89.69 84 PRO A N 1
ATOM 669 C CA . PRO A 1 84 ? 5.167 8.607 -29.381 1.00 89.69 84 PRO A CA 1
ATOM 670 C C . PRO A 1 84 ? 4.455 9.206 -28.159 1.00 89.69 84 PRO A C 1
ATOM 672 O O . PRO A 1 84 ? 3.628 10.105 -28.315 1.00 89.69 84 PRO A O 1
ATOM 675 N N . PHE A 1 85 ? 4.811 8.746 -26.958 1.00 90.81 85 PHE A N 1
ATOM 676 C CA . PHE A 1 85 ? 4.276 9.233 -25.683 1.00 90.81 85 PHE A CA 1
ATOM 677 C C . PHE A 1 85 ? 5.375 9.303 -24.615 1.00 90.81 85 PHE A C 1
ATOM 679 O O . PHE A 1 85 ? 6.290 8.475 -24.627 1.00 90.81 85 PHE A O 1
ATOM 686 N N . PRO A 1 86 ? 5.310 10.260 -23.674 1.00 90.56 86 PRO A N 1
ATOM 687 C CA . PRO A 1 86 ? 6.183 10.256 -22.512 1.00 90.56 86 PRO A CA 1
ATOM 688 C C . PRO A 1 86 ? 5.662 9.268 -21.454 1.00 90.56 86 PRO A C 1
ATOM 690 O O . PRO A 1 86 ? 4.452 9.171 -21.206 1.00 90.56 86 PRO A O 1
ATOM 693 N N . TYR A 1 87 ? 6.591 8.540 -20.837 1.00 91.56 87 TYR A N 1
ATOM 694 C CA . TYR A 1 87 ? 6.342 7.589 -19.756 1.00 91.56 87 TYR A CA 1
ATOM 695 C C . TYR A 1 87 ? 7.516 7.578 -18.777 1.00 91.56 87 TYR A C 1
ATOM 697 O O . TYR A 1 87 ? 8.632 7.945 -19.152 1.00 91.56 87 TYR A O 1
ATOM 705 N N . TYR A 1 88 ? 7.269 7.137 -17.547 1.00 92.31 88 TYR A N 1
ATOM 706 C CA . TYR A 1 88 ? 8.302 6.867 -16.550 1.00 92.31 88 TYR A CA 1
ATOM 707 C C . TYR A 1 88 ? 8.087 5.480 -15.962 1.00 92.31 88 TYR A C 1
ATOM 709 O O . TYR A 1 88 ? 6.966 5.111 -15.626 1.00 92.31 88 TYR A O 1
ATOM 717 N N . ASN A 1 89 ? 9.151 4.697 -15.847 1.00 92.62 89 ASN A N 1
ATOM 718 C CA . ASN A 1 89 ? 9.072 3.349 -15.297 1.00 92.62 89 ASN A CA 1
ATOM 719 C C . ASN A 1 89 ? 10.252 3.062 -14.367 1.00 92.62 89 ASN A C 1
ATOM 721 O O . ASN A 1 89 ? 11.155 3.881 -14.193 1.00 92.62 89 ASN A O 1
ATOM 725 N N . ALA A 1 90 ? 10.250 1.877 -13.771 1.00 92.06 90 ALA A N 1
ATOM 726 C CA . ALA A 1 90 ? 11.372 1.360 -13.005 1.00 92.06 90 ALA A CA 1
ATOM 727 C C . ALA A 1 90 ? 11.911 0.082 -13.651 1.00 92.06 90 ALA A C 1
ATOM 729 O O . ALA A 1 90 ? 11.285 -0.515 -14.522 1.00 92.06 90 ALA A O 1
ATOM 730 N N . LEU A 1 91 ? 13.092 -0.346 -13.210 1.00 94.69 91 LEU A N 1
ATOM 731 C CA . LEU A 1 91 ? 13.603 -1.679 -13.531 1.00 94.69 91 LEU A CA 1
ATOM 732 C C . LEU A 1 91 ? 12.683 -2.776 -12.955 1.00 94.69 91 LEU A C 1
ATOM 734 O O . LEU A 1 91 ? 11.995 -2.511 -11.967 1.00 94.69 91 LEU A O 1
ATOM 738 N N . PRO A 1 92 ? 12.750 -4.022 -13.469 1.00 96.00 92 PRO A N 1
ATOM 739 C CA . PRO A 1 92 ? 12.091 -5.185 -12.873 1.00 96.00 92 PRO A CA 1
ATOM 740 C C . PRO A 1 92 ? 12.316 -5.276 -11.361 1.00 96.00 92 PRO A C 1
ATOM 742 O O . PRO A 1 92 ? 13.403 -5.652 -10.903 1.00 96.00 92 PRO A O 1
ATOM 745 N N . THR A 1 93 ? 11.304 -4.975 -10.554 1.00 97.12 93 THR A N 1
ATOM 746 C CA . THR A 1 93 ? 11.476 -4.753 -9.111 1.00 97.12 93 THR A CA 1
ATOM 747 C C . THR A 1 93 ? 10.535 -5.615 -8.285 1.00 97.12 93 THR A C 1
ATOM 749 O O . THR A 1 93 ? 9.374 -5.815 -8.625 1.00 97.12 93 THR A O 1
ATOM 752 N N . THR A 1 94 ? 11.065 -6.161 -7.191 1.00 98.19 94 THR A N 1
ATOM 753 C CA . THR A 1 94 ? 10.249 -6.708 -6.105 1.00 98.19 94 THR A CA 1
ATOM 754 C C . THR A 1 94 ? 10.117 -5.627 -5.044 1.00 98.19 94 THR A C 1
ATOM 756 O O . THR A 1 94 ? 11.083 -5.327 -4.344 1.00 98.19 94 THR A O 1
ATOM 759 N N . TYR A 1 95 ? 8.949 -5.018 -4.952 1.00 97.75 95 TYR A N 1
ATOM 760 C CA . TYR A 1 95 ? 8.600 -4.013 -3.963 1.00 97.75 95 TYR A CA 1
ATOM 761 C C . TYR A 1 95 ? 8.169 -4.694 -2.666 1.00 97.75 95 TYR A C 1
ATOM 763 O O . TYR A 1 95 ? 7.461 -5.698 -2.676 1.00 97.75 95 TYR A O 1
ATOM 771 N N . GLY A 1 96 ? 8.629 -4.155 -1.549 1.00 98.25 96 GLY A N 1
ATOM 772 C CA . GLY A 1 96 ? 8.187 -4.493 -0.210 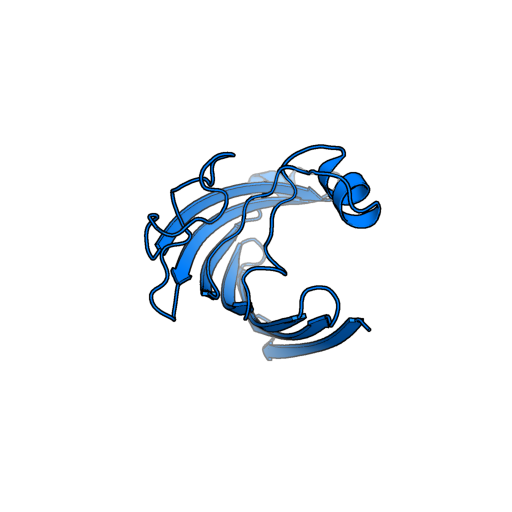1.00 98.25 96 GLY A CA 1
ATOM 773 C C . GLY A 1 96 ? 7.691 -3.237 0.483 1.00 98.25 96 GLY A C 1
ATOM 774 O O . GLY A 1 96 ? 8.330 -2.190 0.381 1.00 98.25 96 GLY A O 1
ATOM 775 N N . GLU A 1 97 ? 6.587 -3.349 1.203 1.00 98.12 97 GLU A N 1
ATOM 776 C CA . GLU A 1 97 ? 5.999 -2.254 1.967 1.00 98.12 97 G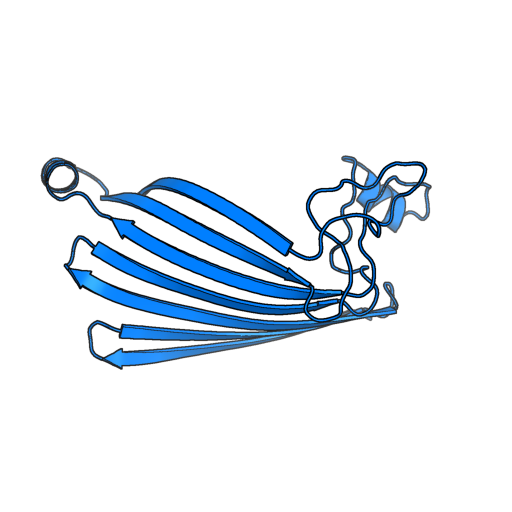LU A CA 1
ATOM 777 C C . GLU A 1 97 ? 5.636 -2.733 3.371 1.00 98.12 97 GLU A C 1
ATOM 779 O O . GLU A 1 97 ? 5.193 -3.865 3.573 1.00 98.12 97 GLU A O 1
ATOM 784 N N . LEU A 1 98 ? 5.875 -1.866 4.351 1.00 98.50 98 LEU A N 1
ATOM 785 C CA . LEU A 1 98 ? 5.391 -2.021 5.713 1.00 98.50 98 LEU A CA 1
ATOM 786 C C . LEU A 1 98 ? 4.843 -0.679 6.190 1.00 98.50 98 LEU A C 1
ATOM 788 O O . LEU A 1 98 ? 5.604 0.279 6.348 1.00 98.50 98 LEU A O 1
ATOM 792 N N . THR A 1 99 ? 3.551 -0.642 6.483 1.00 98.62 99 THR A N 1
ATOM 793 C CA . THR A 1 99 ? 2.866 0.510 7.067 1.00 98.62 99 THR A CA 1
ATOM 794 C C . THR A 1 99 ? 2.343 0.160 8.446 1.00 98.62 99 THR A C 1
ATOM 796 O O . THR A 1 99 ? 1.764 -0.904 8.664 1.00 98.62 99 THR A O 1
ATOM 799 N N . VAL A 1 100 ? 2.509 1.081 9.388 1.00 98.69 100 VAL A N 1
ATOM 800 C CA . VAL A 1 100 ? 1.869 1.028 10.703 1.00 98.69 100 VAL A CA 1
ATOM 801 C C . VAL A 1 100 ? 1.226 2.369 11.008 1.00 98.69 100 VAL A C 1
ATOM 803 O O . VAL A 1 100 ? 1.773 3.427 10.699 1.00 98.69 100 VAL A O 1
ATOM 806 N N . GLY A 1 101 ? 0.065 2.338 11.645 1.00 98.50 101 GLY A N 1
ATOM 807 C CA . GLY A 1 101 ? -0.674 3.543 11.977 1.00 98.50 101 GLY A CA 1
ATOM 808 C C . GLY A 1 101 ? -1.792 3.274 12.965 1.00 98.50 101 GLY A C 1
ATOM 809 O O . GLY A 1 101 ? -1.996 2.153 13.439 1.00 98.50 101 GLY A O 1
ATOM 810 N N . VAL A 1 102 ? -2.539 4.322 13.285 1.00 98.50 102 VAL A N 1
ATOM 811 C CA . VAL A 1 102 ? -3.726 4.211 14.136 1.00 98.50 102 VAL A CA 1
ATOM 812 C C . VAL A 1 102 ? -4.902 4.926 13.496 1.00 98.50 102 VAL A C 1
ATOM 814 O O . VAL A 1 102 ? -4.733 5.910 12.794 1.00 98.50 102 VAL A O 1
ATOM 817 N N . SER A 1 103 ? -6.114 4.451 13.748 1.00 98.12 103 SER A N 1
ATOM 818 C CA . SER A 1 103 ? -7.341 5.211 13.521 1.00 98.12 103 SER A CA 1
ATOM 819 C C . SER A 1 103 ? -7.835 5.736 14.860 1.00 98.12 103 SER A C 1
ATOM 821 O O . SER A 1 103 ? -8.332 4.973 15.690 1.00 98.12 103 SER A O 1
ATOM 823 N N . TYR A 1 104 ? -7.671 7.037 15.078 1.00 98.25 104 TYR A N 1
ATOM 824 C CA . TYR A 1 104 ? -8.097 7.724 16.289 1.00 98.25 104 TYR A CA 1
ATOM 825 C C . TYR A 1 104 ? -9.423 8.442 16.050 1.00 98.25 104 TYR A C 1
ATOM 827 O O . TYR A 1 104 ? -9.543 9.255 15.137 1.00 98.25 104 TYR A O 1
ATOM 835 N N . ARG A 1 105 ? -10.420 8.161 16.887 1.00 97.62 105 ARG A N 1
ATOM 836 C CA . ARG A 1 105 ? -11.770 8.734 16.829 1.00 97.62 105 ARG A CA 1
ATOM 837 C C . ARG A 1 105 ? -11.989 9.560 18.094 1.00 97.62 105 ARG A C 1
ATOM 839 O O . ARG A 1 105 ? -12.472 9.026 19.091 1.00 97.62 105 ARG A O 1
ATOM 846 N N . PRO A 1 106 ? -11.605 10.849 18.111 1.00 96.06 106 PRO A N 1
ATOM 847 C CA . PRO A 1 106 ? -11.577 11.627 19.340 1.00 96.06 106 PRO A CA 1
ATOM 848 C C . PRO A 1 106 ? -12.980 11.741 19.938 1.00 96.06 106 PRO A C 1
ATOM 850 O O . PRO A 1 106 ? -13.869 12.357 19.346 1.00 96.06 106 PRO A O 1
ATOM 853 N N . GLU A 1 107 ? -13.197 11.158 21.117 1.00 95.25 107 GLU A N 1
ATOM 854 C CA . GLU A 1 107 ? -14.530 11.116 21.727 1.00 95.25 107 GLU A CA 1
ATOM 855 C C . GLU A 1 107 ? -15.087 12.515 22.011 1.00 95.25 107 GLU A C 1
ATOM 857 O O . GLU A 1 107 ? -16.283 12.745 21.870 1.00 95.25 107 GLU A O 1
ATOM 862 N N . PHE A 1 108 ? -14.231 13.467 22.393 1.00 94.06 108 PHE A N 1
ATOM 863 C CA . PHE A 1 108 ? -14.645 14.840 22.697 1.00 94.06 108 PHE A CA 1
ATOM 864 C C . PHE A 1 108 ? -15.184 15.595 21.471 1.00 94.06 108 PHE A C 1
ATOM 866 O O . PHE A 1 108 ? -15.955 16.541 21.639 1.00 94.06 108 PHE A O 1
ATOM 873 N N . VAL A 1 109 ? -14.797 15.168 20.263 1.00 93.88 109 VAL A N 1
ATOM 874 C CA . VAL A 1 109 ? -15.366 15.642 18.996 1.00 93.88 109 VAL A CA 1
ATOM 875 C C . VAL A 1 109 ? -16.622 14.838 18.689 1.00 93.88 109 VAL A C 1
ATOM 877 O O . VAL A 1 109 ? -17.707 15.404 18.614 1.00 93.88 109 VAL A O 1
ATOM 880 N N . ASN A 1 110 ? -16.488 13.513 18.596 1.00 94.50 110 ASN A N 1
ATOM 881 C CA . ASN A 1 110 ? -17.540 12.617 18.114 1.00 94.50 110 ASN A CA 1
ATOM 882 C C . ASN A 1 110 ? -18.809 12.631 18.978 1.00 94.50 110 ASN A C 1
ATOM 884 O O . ASN A 1 110 ? -19.905 12.547 18.443 1.00 94.50 110 ASN A O 1
ATOM 888 N N . LYS A 1 111 ? -18.698 12.838 20.297 1.00 94.00 111 LYS A N 1
ATOM 889 C CA . LYS A 1 111 ? -19.865 12.979 21.192 1.00 94.00 111 LYS A CA 1
ATOM 890 C C . LYS A 1 111 ? -20.695 14.241 20.921 1.00 94.00 111 LYS A C 1
ATOM 892 O O . LYS A 1 111 ? -21.816 14.340 21.405 1.00 94.00 111 LYS A O 1
ATOM 897 N N . ARG A 1 112 ? -20.138 15.224 20.207 1.00 93.06 112 ARG A N 1
ATOM 898 C CA . ARG A 1 112 ? -20.796 16.496 19.863 1.00 93.06 112 ARG A CA 1
ATOM 899 C C . ARG A 1 112 ? -21.250 16.548 18.407 1.00 93.06 112 ARG A C 1
ATOM 901 O O . ARG A 1 112 ? -21.896 17.518 18.021 1.00 93.06 112 ARG A O 1
ATOM 908 N N . LEU A 1 113 ? -20.896 15.546 17.604 1.00 90.19 113 LEU A N 1
ATOM 909 C CA . LEU A 1 113 ? -21.329 15.460 16.218 1.00 90.19 113 LEU A CA 1
ATOM 910 C C . LEU A 1 113 ? -22.757 14.924 16.181 1.00 90.19 113 LEU A C 1
ATOM 912 O O . LEU A 1 113 ? -23.042 13.851 16.704 1.00 90.19 113 LEU A O 1
ATOM 916 N N . SER A 1 114 ? -23.663 15.692 15.581 1.00 84.94 114 SER A N 1
ATOM 917 C CA . SER A 1 114 ? -25.053 15.274 15.372 1.00 84.94 114 SER A CA 1
ATOM 918 C C . SER A 1 114 ? -25.216 14.336 14.175 1.00 84.94 114 SER A C 1
ATOM 920 O O . SER A 1 114 ? -26.231 13.651 14.079 1.00 84.94 114 SER A O 1
ATOM 922 N N . LEU A 1 115 ? -24.238 14.312 13.266 1.00 87.94 115 LEU A N 1
ATOM 923 C CA . LEU A 1 115 ? -24.233 13.478 12.072 1.00 87.94 115 LEU A CA 1
ATOM 924 C C . LEU A 1 115 ? -22.801 13.049 11.743 1.00 87.94 115 LEU A C 1
ATOM 926 O O . LEU A 1 115 ? -21.910 13.894 11.630 1.00 87.94 115 LEU A O 1
ATOM 930 N N . GLY A 1 116 ? -22.612 11.748 11.537 1.00 90.44 116 GLY A N 1
ATOM 931 C CA . GLY A 1 116 ? -21.343 11.178 11.109 1.00 90.44 116 GLY A CA 1
ATOM 932 C C . GLY A 1 116 ? -20.310 10.952 12.216 1.00 90.44 116 GLY A C 1
ATOM 933 O O . GLY A 1 116 ? -20.598 11.053 13.409 1.00 90.44 116 GLY A O 1
ATOM 934 N N . GLY A 1 117 ? -19.089 10.622 11.795 1.00 94.44 117 GLY A N 1
ATOM 935 C CA . GLY A 1 117 ? -17.944 10.334 12.651 1.00 94.44 117 GLY A CA 1
ATOM 936 C C . GLY A 1 117 ? -16.653 10.942 12.108 1.00 94.44 117 GLY A C 1
ATOM 937 O O . GLY A 1 117 ? -16.365 10.880 10.913 1.00 94.44 117 GLY A O 1
ATOM 938 N N . PHE A 1 118 ? -15.861 11.517 13.008 1.00 96.62 118 PHE A N 1
ATOM 939 C CA . PHE A 1 118 ? -14.557 12.100 12.722 1.00 96.62 118 PHE A CA 1
ATOM 940 C C . PHE A 1 118 ? -13.430 11.162 13.163 1.00 96.62 118 PHE A C 1
ATOM 942 O O . PHE A 1 118 ? -13.361 10.761 14.331 1.00 96.62 118 PHE A O 1
ATOM 949 N N . THR A 1 119 ? -12.528 10.853 12.233 1.00 97.88 119 THR A N 1
ATOM 950 C CA . THR A 1 119 ? -11.353 9.999 12.454 1.00 97.88 119 THR A CA 1
ATOM 951 C C . THR A 1 119 ? -10.092 10.715 11.978 1.00 97.88 119 THR A C 1
ATOM 953 O O . THR A 1 119 ? -10.108 11.334 10.921 1.00 97.88 119 THR A O 1
ATOM 956 N N . ILE A 1 120 ? -9.002 10.602 12.737 1.00 98.12 120 ILE A N 1
ATOM 957 C CA . ILE A 1 120 ? -7.645 11.022 12.362 1.00 98.12 120 ILE A CA 1
ATOM 958 C C . ILE A 1 120 ? -6.794 9.760 12.197 1.00 98.12 120 ILE A C 1
ATOM 960 O O . ILE A 1 120 ? -6.859 8.870 13.054 1.00 98.12 120 ILE A O 1
ATOM 964 N N . ARG A 1 121 ? -5.999 9.674 11.127 1.00 97.94 121 ARG A N 1
ATOM 965 C CA . ARG A 1 121 ? -5.187 8.490 10.817 1.00 97.94 121 ARG A CA 1
ATOM 966 C C . ARG A 1 121 ? -3.730 8.848 10.526 1.00 97.94 121 ARG A C 1
ATOM 968 O O . ARG A 1 121 ? -3.369 9.040 9.369 1.00 97.94 121 ARG A O 1
ATOM 975 N N . PRO A 1 122 ? -2.880 8.967 11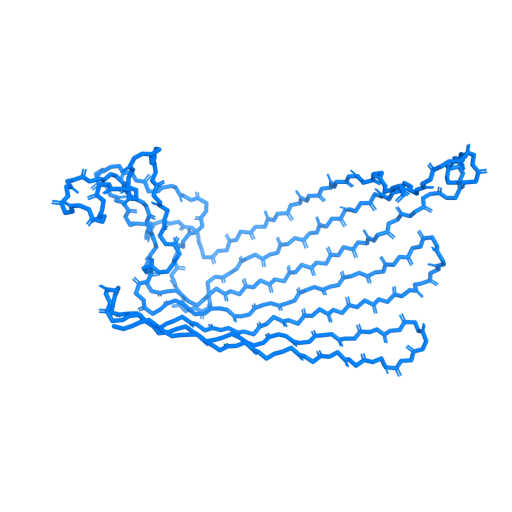.559 1.00 98.19 122 PRO A N 1
ATOM 976 C CA . PRO A 1 122 ? -1.445 9.052 11.351 1.00 98.19 122 PRO A CA 1
ATOM 977 C C . PRO A 1 122 ? -0.868 7.674 11.000 1.00 98.19 122 PRO A C 1
ATOM 979 O O . PRO A 1 122 ? -1.233 6.660 11.607 1.00 98.19 122 PRO A O 1
ATOM 982 N N . GLU A 1 123 ? 0.081 7.658 10.072 1.00 98.31 123 GLU A N 1
ATOM 983 C CA . GLU A 1 123 ? 0.787 6.456 9.630 1.00 98.31 123 GLU A CA 1
ATOM 984 C C . GLU A 1 123 ? 2.263 6.727 9.310 1.00 98.31 123 GLU A C 1
ATOM 986 O O . GLU A 1 123 ? 2.676 7.841 8.969 1.00 98.31 123 GLU A O 1
ATOM 991 N N . ILE A 1 124 ? 3.056 5.663 9.425 1.00 98.56 124 ILE A N 1
ATOM 992 C CA . ILE A 1 124 ? 4.446 5.586 8.985 1.00 98.56 124 ILE A CA 1
ATOM 993 C C . ILE A 1 124 ? 4.541 4.409 8.026 1.00 98.56 124 ILE A C 1
ATOM 995 O O . ILE A 1 124 ? 4.110 3.306 8.369 1.00 98.56 124 ILE A O 1
ATOM 999 N N . ARG A 1 125 ? 5.144 4.632 6.861 1.00 98.44 125 ARG A N 1
ATOM 1000 C CA . ARG A 1 125 ? 5.315 3.613 5.824 1.00 98.44 125 ARG A CA 1
ATOM 1001 C C . ARG A 1 125 ? 6.762 3.536 5.367 1.00 98.44 125 ARG A C 1
ATOM 1003 O O . ARG A 1 125 ? 7.376 4.561 5.083 1.00 98.44 125 ARG A O 1
ATOM 1010 N N . LEU A 1 126 ? 7.293 2.322 5.268 1.00 98.38 126 LEU A N 1
ATOM 1011 C CA . LEU A 1 126 ? 8.590 2.034 4.665 1.00 98.38 126 LEU A CA 1
ATOM 1012 C C . LEU A 1 126 ? 8.389 1.215 3.392 1.00 98.38 126 LEU A C 1
ATOM 1014 O O . LEU A 1 126 ? 7.928 0.079 3.460 1.00 98.38 126 LEU A O 1
ATOM 1018 N N . ASP A 1 127 ? 8.817 1.769 2.265 1.00 97.81 127 ASP A N 1
ATOM 1019 C CA . ASP A 1 127 ? 8.938 1.066 0.993 1.00 97.81 127 ASP A CA 1
ATOM 1020 C C . ASP A 1 127 ? 10.384 0.627 0.768 1.00 97.81 127 ASP A C 1
ATOM 1022 O O . ASP A 1 127 ? 11.330 1.354 1.096 1.00 97.81 127 ASP A O 1
ATOM 1026 N N . LYS A 1 128 ? 10.578 -0.559 0.192 1.00 97.56 128 LYS A N 1
ATOM 1027 C CA . LYS A 1 128 ? 11.898 -1.122 -0.092 1.00 97.56 128 LYS A CA 1
ATOM 1028 C C . LYS A 1 128 ? 11.894 -1.980 -1.350 1.00 97.56 128 LYS A C 1
ATOM 1030 O O . LYS A 1 128 ? 10.970 -2.742 -1.589 1.00 97.56 128 LYS A O 1
ATOM 1035 N N . SER A 1 129 ? 12.973 -1.920 -2.121 1.00 97.56 129 SER A N 1
ATOM 1036 C CA . SER A 1 129 ? 13.243 -2.883 -3.180 1.00 97.56 129 SER A CA 1
ATOM 1037 C C . SER A 1 129 ? 13.945 -4.097 -2.576 1.00 97.56 129 SER A C 1
ATOM 1039 O O . SER A 1 129 ? 15.035 -4.003 -2.003 1.00 97.56 129 SER A O 1
ATOM 1041 N N . LEU A 1 130 ? 13.299 -5.250 -2.693 1.00 97.94 130 LEU A N 1
ATOM 1042 C CA . LEU A 1 130 ? 13.729 -6.527 -2.132 1.00 97.94 130 LEU A CA 1
ATOM 1043 C C . LEU A 1 130 ? 14.665 -7.303 -3.070 1.00 97.94 130 LEU A C 1
ATOM 1045 O O . LEU A 1 130 ? 15.217 -8.323 -2.665 1.00 97.94 130 LEU A O 1
ATOM 1049 N N . ASN A 1 131 ? 14.873 -6.823 -4.301 1.00 97.06 131 ASN A N 1
ATOM 1050 C CA . ASN A 1 131 ? 15.753 -7.441 -5.298 1.00 97.06 131 ASN A CA 1
ATOM 1051 C C . ASN A 1 131 ? 16.926 -6.537 -5.735 1.00 97.06 131 ASN A C 1
ATOM 1053 O O . ASN A 1 131 ? 17.568 -6.814 -6.745 1.00 97.06 131 ASN A O 1
ATOM 1057 N N . GLY A 1 132 ? 17.223 -5.474 -4.978 1.00 94.75 132 GLY A N 1
ATOM 1058 C CA . GLY A 1 132 ? 18.427 -4.648 -5.157 1.00 94.75 132 GLY A CA 1
ATOM 1059 C C . GLY A 1 132 ? 18.329 -3.546 -6.219 1.00 94.75 132 GLY A C 1
ATOM 1060 O O . GLY A 1 132 ? 19.327 -2.885 -6.507 1.00 94.75 132 GLY A O 1
ATOM 1061 N N . THR A 1 133 ? 17.146 -3.313 -6.788 1.00 96.44 133 THR A N 1
ATOM 1062 C CA . THR A 1 133 ? 16.892 -2.137 -7.631 1.00 96.44 133 THR A CA 1
ATOM 1063 C C . THR A 1 133 ? 16.800 -0.856 -6.793 1.00 96.44 133 THR A C 1
ATOM 1065 O O . THR A 1 133 ? 16.732 -0.886 -5.558 1.00 96.44 133 THR A O 1
ATOM 1068 N N . HIS A 1 134 ? 16.817 0.289 -7.478 1.00 95.88 134 HIS A N 1
ATOM 1069 C CA . HIS A 1 134 ? 16.847 1.618 -6.868 1.00 95.88 134 HIS A CA 1
ATOM 1070 C C . HIS A 1 134 ? 15.720 2.516 -7.417 1.00 95.88 134 HIS A C 1
ATOM 1072 O O . HIS A 1 134 ? 16.012 3.488 -8.116 1.00 95.88 134 HIS A O 1
ATOM 1078 N N . PRO A 1 135 ? 14.436 2.176 -7.177 1.00 94.31 135 PRO A N 1
ATOM 1079 C CA . PRO A 1 135 ? 13.310 2.844 -7.832 1.00 94.31 135 PRO A CA 1
ATOM 1080 C C . PRO A 1 135 ? 12.819 4.109 -7.106 1.00 94.31 135 PRO A C 1
ATOM 1082 O O . PRO A 1 135 ? 11.934 4.783 -7.619 1.00 94.31 135 PRO A O 1
ATOM 1085 N N . PHE A 1 136 ? 13.324 4.425 -5.908 1.00 94.94 136 PHE A N 1
ATOM 1086 C CA . PHE A 1 136 ? 12.733 5.465 -5.058 1.00 94.94 136 PHE A CA 1
ATOM 1087 C C . PHE A 1 136 ? 13.521 6.777 -5.042 1.00 94.94 136 PHE A C 1
ATOM 1089 O O . PHE A 1 136 ? 14.703 6.813 -5.378 1.00 94.94 136 PHE A O 1
ATOM 1096 N N . ASN A 1 137 ? 12.877 7.849 -4.563 1.00 94.00 137 ASN A N 1
ATOM 1097 C CA . ASN A 1 137 ? 13.476 9.170 -4.306 1.00 94.00 137 ASN A CA 1
ATOM 1098 C C . ASN A 1 137 ? 14.164 9.836 -5.513 1.00 94.00 137 ASN A C 1
ATOM 1100 O O . ASN A 1 137 ? 14.930 10.782 -5.339 1.00 94.00 137 ASN A O 1
ATOM 1104 N N . GLN A 1 138 ? 13.895 9.361 -6.727 1.00 91.44 138 GLN A N 1
ATOM 1105 C CA . GLN A 1 138 ? 14.326 9.971 -7.979 1.00 91.44 138 GLN A CA 1
ATOM 1106 C C . GLN A 1 138 ? 13.214 9.830 -9.010 1.00 91.44 138 GLN A C 1
ATOM 1108 O O . GLN A 1 138 ? 12.502 8.827 -9.028 1.00 91.44 138 GLN A O 1
ATOM 1113 N N . ALA A 1 139 ? 13.075 10.840 -9.863 1.00 85.62 139 ALA A N 1
ATOM 1114 C CA . ALA A 1 139 ? 12.116 10.831 -10.956 1.00 85.62 139 ALA A CA 1
ATOM 1115 C C . ALA A 1 139 ? 12.799 10.433 -12.269 1.00 85.62 139 ALA A C 1
ATOM 1117 O O . ALA A 1 139 ? 13.958 10.785 -12.511 1.00 85.62 139 ALA A O 1
ATOM 1118 N N . GLY A 1 140 ? 12.057 9.739 -13.133 1.00 86.31 140 GLY A N 1
ATOM 1119 C CA . GLY A 1 140 ? 12.445 9.573 -14.528 1.00 86.31 140 GLY A CA 1
ATOM 1120 C C . GLY A 1 140 ? 12.445 10.925 -15.245 1.00 86.31 140 GLY A C 1
ATOM 1121 O O . GLY A 1 140 ? 11.767 11.872 -14.841 1.00 86.31 140 GLY A O 1
ATOM 1122 N N . THR A 1 141 ? 13.216 11.032 -16.320 1.00 88.50 141 THR A N 1
ATOM 1123 C CA . THR A 1 141 ? 13.200 12.200 -17.211 1.00 88.50 141 THR A CA 1
ATOM 1124 C C . THR A 1 141 ? 12.862 11.762 -18.626 1.00 88.50 141 THR A C 1
ATOM 1126 O O . THR A 1 141 ? 12.961 10.587 -18.958 1.00 88.50 141 THR A O 1
ATOM 1129 N N . VAL A 1 142 ? 12.493 12.696 -19.502 1.00 85.69 142 VAL A N 1
ATOM 1130 C CA . VAL A 1 142 ? 12.217 12.364 -20.912 1.00 85.69 142 VAL A CA 1
ATOM 1131 C C . VAL A 1 142 ? 13.437 11.714 -21.587 1.00 85.69 142 VAL A C 1
ATOM 1133 O O . VAL A 1 142 ? 13.282 10.849 -22.441 1.00 85.69 142 VAL A O 1
ATOM 1136 N N . GLN A 1 143 ? 14.656 12.102 -21.194 1.00 87.31 143 GLN A N 1
ATOM 1137 C CA . GLN A 1 143 ? 15.903 11.530 -21.713 1.00 87.31 143 GLN A CA 1
ATOM 1138 C C . GLN A 1 143 ? 16.263 10.187 -21.063 1.00 87.31 143 GLN A C 1
ATOM 1140 O O . GLN A 1 143 ? 16.940 9.376 -21.690 1.00 87.31 143 GLN A O 1
ATOM 1145 N N . ASN A 1 144 ? 15.842 9.962 -19.816 1.00 89.56 144 ASN A N 1
ATOM 1146 C CA . ASN A 1 144 ? 16.053 8.718 -19.085 1.00 89.56 144 ASN A CA 1
ATOM 1147 C C . ASN A 1 144 ? 14.765 8.328 -18.336 1.00 89.56 144 ASN A C 1
ATOM 1149 O O . ASN A 1 144 ? 14.636 8.628 -17.144 1.00 89.56 144 ASN A O 1
ATOM 1153 N N . PRO A 1 145 ? 13.790 7.716 -19.032 1.00 91.06 145 PRO A N 1
ATOM 1154 C CA . PRO A 1 145 ? 12.469 7.449 -18.464 1.00 91.06 145 PRO A CA 1
ATOM 1155 C C . PRO A 1 145 ? 12.488 6.334 -17.413 1.00 91.06 145 PRO A C 1
ATOM 1157 O O . PRO A 1 145 ? 11.590 6.262 -16.578 1.00 91.06 145 PRO A O 1
ATOM 1160 N N . THR A 1 146 ? 13.520 5.488 -17.429 1.00 93.12 146 THR A N 1
ATOM 1161 C CA . THR A 1 146 ? 13.675 4.375 -16.491 1.00 93.12 146 THR A CA 1
ATOM 1162 C C . THR A 1 146 ? 14.484 4.795 -15.269 1.00 93.12 146 THR A C 1
ATOM 1164 O O . THR A 1 146 ? 15.686 5.058 -15.351 1.00 93.12 146 THR A O 1
ATOM 1167 N N . VAL A 1 147 ? 13.839 4.793 -14.105 1.00 91.69 147 VAL A N 1
ATOM 1168 C CA . VAL A 1 147 ? 14.478 5.076 -12.818 1.00 91.69 147 VAL A CA 1
ATOM 1169 C C . VAL A 1 147 ? 15.365 3.898 -12.411 1.00 91.69 147 VAL A C 1
ATOM 1171 O O . VAL A 1 147 ? 14.891 2.790 -12.151 1.00 91.69 147 VAL A O 1
ATOM 1174 N N . ASN A 1 148 ? 16.675 4.139 -12.353 1.00 91.12 148 ASN A N 1
ATOM 1175 C CA . ASN A 1 148 ? 17.683 3.142 -11.969 1.00 91.12 148 ASN A CA 1
ATOM 1176 C C . ASN A 1 148 ? 18.786 3.684 -11.040 1.00 91.12 148 ASN A C 1
ATOM 1178 O O . ASN A 1 148 ? 19.682 2.939 -10.649 1.00 91.12 148 ASN A O 1
ATOM 1182 N N . ASN A 1 149 ? 18.718 4.963 -10.680 1.00 91.38 149 ASN A N 1
ATOM 1183 C CA . ASN A 1 149 ? 19.716 5.695 -9.900 1.00 91.38 149 ASN A CA 1
ATOM 1184 C C . ASN A 1 149 ? 19.117 6.323 -8.628 1.00 91.38 149 ASN A C 1
ATOM 1186 O O . ASN A 1 149 ? 19.670 7.280 -8.086 1.00 91.38 149 ASN A O 1
ATOM 1190 N N . GLY A 1 150 ? 17.968 5.812 -8.186 1.00 94.56 150 GLY A N 1
ATOM 1191 C CA . GLY A 1 150 ? 17.313 6.218 -6.955 1.00 94.56 150 GLY A CA 1
ATOM 1192 C C . GLY A 1 150 ? 17.949 5.636 -5.699 1.00 94.56 150 GLY A C 1
ATOM 1193 O O . GLY A 1 150 ? 19.110 5.225 -5.665 1.00 94.56 150 GLY A O 1
ATOM 1194 N N . THR A 1 151 ? 17.153 5.561 -4.642 1.00 96.62 151 THR A N 1
ATOM 1195 C CA . THR A 1 151 ? 17.476 4.793 -3.439 1.00 96.62 151 THR A CA 1
ATOM 1196 C C . THR A 1 151 ? 16.774 3.440 -3.468 1.00 96.62 151 THR A C 1
ATOM 1198 O O . THR A 1 151 ? 15.782 3.232 -4.168 1.00 96.62 151 THR A O 1
ATOM 1201 N N . ASN A 1 152 ? 17.284 2.497 -2.675 1.00 96.38 152 ASN A N 1
ATOM 1202 C CA . ASN A 1 152 ? 16.667 1.182 -2.507 1.00 96.38 152 ASN A CA 1
ATOM 1203 C C . ASN A 1 152 ? 15.418 1.218 -1.602 1.00 96.38 152 ASN A C 1
ATOM 1205 O O . ASN A 1 152 ? 14.637 0.273 -1.612 1.00 96.38 152 ASN A O 1
ATOM 1209 N N . ASN A 1 153 ? 15.203 2.289 -0.835 1.00 97.25 153 ASN A N 1
ATOM 1210 C CA . ASN A 1 153 ? 14.077 2.425 0.088 1.00 97.25 153 ASN A CA 1
ATOM 1211 C C . ASN A 1 153 ? 13.568 3.869 0.200 1.00 97.25 153 ASN A C 1
ATOM 1213 O O . ASN A 1 153 ? 14.297 4.814 -0.115 1.00 97.25 153 ASN A O 1
ATOM 1217 N N . MET A 1 154 ? 12.346 4.026 0.710 1.00 97.00 154 MET A N 1
ATOM 1218 C CA . MET A 1 154 ? 11.701 5.309 0.989 1.00 97.00 154 MET A CA 1
ATOM 1219 C C . MET A 1 154 ? 10.881 5.236 2.277 1.00 97.00 154 MET A C 1
ATOM 1221 O O . MET A 1 154 ? 10.165 4.266 2.498 1.00 97.00 154 MET A O 1
ATOM 1225 N N . LEU A 1 155 ? 11.006 6.252 3.131 1.00 97.75 155 LEU A N 1
ATOM 1226 C CA . LEU A 1 155 ? 10.237 6.373 4.368 1.00 97.75 155 LEU A CA 1
ATOM 1227 C C . LEU A 1 155 ? 9.227 7.510 4.222 1.00 97.75 155 LEU A C 1
ATOM 1229 O O . LEU A 1 155 ? 9.599 8.621 3.844 1.00 97.75 155 LEU A O 1
ATOM 1233 N N . TRP A 1 156 ? 7.981 7.237 4.582 1.00 96.88 156 TRP A N 1
ATOM 1234 C CA . TRP A 1 156 ? 6.872 8.173 4.526 1.00 96.88 156 TRP A CA 1
ATOM 1235 C C . TRP A 1 156 ? 6.248 8.375 5.897 1.00 96.88 156 TRP A C 1
ATOM 1237 O O . TRP A 1 156 ? 6.135 7.447 6.700 1.00 96.88 156 TRP A O 1
ATOM 1247 N N . PHE A 1 157 ? 5.783 9.600 6.107 1.00 97.75 157 PHE A N 1
ATOM 1248 C CA . PHE A 1 157 ? 4.906 9.975 7.201 1.00 97.75 157 PHE A CA 1
ATOM 1249 C C . PHE A 1 157 ? 3.679 10.614 6.580 1.00 97.75 157 PHE A C 1
ATOM 1251 O O . PHE A 1 157 ? 3.806 11.526 5.759 1.00 97.75 157 PHE A O 1
ATOM 1258 N N . SER A 1 158 ? 2.504 10.144 6.966 1.00 97.06 158 SER A N 1
ATOM 1259 C CA . SER A 1 158 ? 1.254 10.703 6.481 1.00 97.06 158 SER A CA 1
ATOM 1260 C C . SER A 1 158 ? 0.265 10.828 7.637 1.00 97.06 158 SER A C 1
ATOM 1262 O O . SER A 1 158 ? 0.388 10.182 8.681 1.00 97.06 158 SER A O 1
ATOM 1264 N N . CYS A 1 159 ? -0.657 11.770 7.499 1.00 97.62 159 CYS A N 1
ATOM 1265 C CA . CYS A 1 159 ? -1.744 11.962 8.436 1.00 97.62 159 CYS A CA 1
ATOM 1266 C C . CYS A 1 159 ? -2.912 12.538 7.657 1.00 97.62 159 CYS A C 1
ATOM 1268 O O . CYS A 1 159 ? -2.803 13.629 7.090 1.00 97.62 159 CYS A O 1
ATOM 1270 N N . ASP A 1 160 ? -4.017 11.808 7.639 1.00 96.88 160 ASP A N 1
ATOM 1271 C CA . ASP A 1 160 ? -5.271 12.309 7.110 1.00 96.88 160 ASP A CA 1
ATOM 1272 C C . ASP A 1 160 ? -6.346 12.376 8.192 1.00 96.88 160 ASP A C 1
ATOM 1274 O O . ASP A 1 160 ? -6.195 11.889 9.320 1.00 96.88 160 ASP A O 1
ATOM 1278 N N . ALA A 1 161 ? -7.439 13.041 7.842 1.00 96.44 161 ALA A N 1
ATOM 1279 C CA . ALA A 1 161 ? -8.636 13.052 8.648 1.00 96.44 161 ALA A CA 1
ATOM 1280 C C . ALA A 1 161 ? -9.850 12.841 7.751 1.00 96.44 161 ALA A C 1
ATOM 1282 O O . ALA A 1 161 ? -9.962 13.435 6.678 1.00 96.44 161 ALA A O 1
ATOM 1283 N N . THR A 1 162 ? -10.775 12.010 8.213 1.00 95.50 162 THR A N 1
ATOM 1284 C CA . THR A 1 162 ? -12.002 11.684 7.493 1.00 95.50 162 THR A CA 1
ATOM 1285 C C . THR A 1 162 ? -13.208 12.056 8.335 1.00 95.50 162 THR A C 1
ATOM 1287 O O . THR A 1 162 ? -13.289 11.692 9.511 1.00 95.50 162 THR A O 1
ATOM 1290 N N . TRP A 1 163 ? -14.169 12.722 7.705 1.00 94.31 163 TRP A N 1
ATOM 1291 C CA . TRP A 1 163 ? -15.532 12.836 8.203 1.00 94.31 163 TRP A CA 1
ATOM 1292 C C . TRP A 1 163 ? -16.416 11.897 7.380 1.00 94.31 163 TRP A C 1
ATOM 1294 O O . TRP A 1 163 ? -16.599 12.124 6.185 1.00 94.31 163 TRP A O 1
ATOM 1304 N N . SER A 1 164 ? -16.946 10.842 7.996 1.00 90.19 164 SER A N 1
ATOM 1305 C CA . SER A 1 164 ? -17.889 9.910 7.358 1.00 90.19 164 SER A CA 1
ATOM 1306 C C . SER A 1 164 ? -19.308 10.181 7.849 1.00 90.19 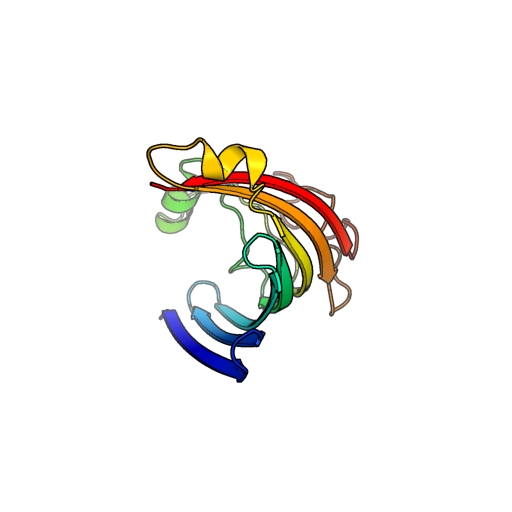164 SER A C 1
ATOM 1308 O O . SER A 1 164 ? -19.473 10.436 9.037 1.00 90.19 164 SER A O 1
ATOM 1310 N N . PHE A 1 165 ? -20.310 10.132 6.969 1.00 86.31 165 PHE A N 1
ATOM 1311 C CA . PHE A 1 165 ? -21.722 10.389 7.292 1.00 86.31 165 PHE A CA 1
ATOM 1312 C C . PHE A 1 165 ? -22.522 9.095 7.388 1.00 86.31 165 PHE A C 1
ATOM 1314 O O . PHE A 1 165 ? -22.217 8.172 6.600 1.00 86.31 165 PHE A O 1
#

Radius of gyration: 19.81 Å; chains: 1; bounding box: 45×30×54 Å

Organism: Acetobacter pasteurianus (NCBI:txid438)

Foldseek 3Di:
DKDKDKDKDKDDPDPFKIKMKMKMWIDDPVLNKIKIKMKMKIWGPPDPFKIKIKMKMKIWIQAQSVVKAQPDPCQVVCVVVVHDGAIATEGGFTKIKIKIWMWGFDCVVQVPDPDFTKTKIKMKMKMFTPPPFAQPPDAADSVGRYDGPHHRMDIDIDMDMDTGD